Protein AF-A0AAV4K2F8-F1 (afdb_monomer_lite)

pLDDT: mean 76.05, std 12.88, range [41.62, 92.12]

Foldseek 3Di:
DVVLVVLVVVLVVLVVVVVVLLCCLVVVPPDDDDPDLLCLLVVLQVVLVVCVVVVHDRDSVSSLCNRCVVVVVSLVVLVVSLVVLVVCLVVLVVLLVLVVDPPRPDDPVNNVSSVVSNVSSVVSNVVSVVSSVVSVVVSLVSVLVNVVVVLVVVLVVVVVPDDDPVVSVVSVVCSVVVSD

Structure (mmCIF, N/CA/C/O backbone):
data_AF-A0AAV4K2F8-F1
#
_entry.id   AF-A0AAV4K2F8-F1
#
loop_
_atom_site.group_PDB
_atom_site.id
_atom_site.type_symbol
_atom_site.label_atom_id
_atom_site.label_alt_id
_atom_site.label_comp_id
_atom_site.label_asym_id
_atom_site.label_entity_id
_atom_site.label_seq_id
_atom_site.pdbx_PDB_ins_code
_atom_site.Cartn_x
_atom_site.Cartn_y
_atom_site.Cartn_z
_atom_site.occupancy
_atom_site.B_iso_or_equiv
_atom_site.auth_seq_id
_atom_site.auth_comp_id
_atom_site.auth_asym_id
_atom_site.auth_atom_id
_atom_site.pdbx_PDB_model_num
ATOM 1 N N . MET A 1 1 ? 9.518 -6.271 -31.354 1.00 49.06 1 MET A N 1
ATOM 2 C CA . MET A 1 1 ? 8.328 -5.404 -31.525 1.00 49.06 1 MET A CA 1
ATOM 3 C C . MET A 1 1 ? 7.176 -5.791 -30.592 1.00 49.06 1 MET A C 1
ATOM 5 O O . MET A 1 1 ? 6.776 -4.945 -29.809 1.00 49.06 1 MET A O 1
ATOM 9 N N . GLU A 1 2 ? 6.697 -7.042 -30.572 1.00 51.50 2 GLU A N 1
ATOM 10 C CA . GLU A 1 2 ? 5.584 -7.456 -29.684 1.00 51.50 2 GLU A CA 1
ATOM 11 C C . GLU A 1 2 ? 5.873 -7.270 -28.187 1.00 51.50 2 GLU A C 1
ATOM 13 O O . GLU A 1 2 ? 5.069 -6.675 -27.482 1.00 51.50 2 GLU A O 1
ATOM 18 N N . VAL A 1 3 ? 7.047 -7.683 -27.699 1.00 51.25 3 VAL A N 1
ATOM 19 C CA . VAL A 1 3 ? 7.414 -7.542 -26.273 1.00 51.25 3 VAL A CA 1
ATOM 20 C C . VAL A 1 3 ? 7.457 -6.075 -25.836 1.00 51.25 3 VAL A C 1
ATOM 22 O O . VAL A 1 3 ? 7.044 -5.734 -24.736 1.00 51.25 3 VAL A O 1
ATOM 25 N N . VAL A 1 4 ? 7.906 -5.188 -26.721 1.00 51.03 4 VAL A N 1
ATOM 26 C CA . VAL A 1 4 ? 8.000 -3.744 -26.473 1.00 51.03 4 VAL A CA 1
ATOM 27 C C . VAL A 1 4 ? 6.615 -3.109 -26.389 1.00 51.03 4 VAL A C 1
ATOM 29 O O . VAL A 1 4 ? 6.358 -2.322 -25.482 1.00 51.03 4 VAL A O 1
ATOM 32 N N . VAL A 1 5 ? 5.717 -3.477 -27.307 1.00 54.97 5 VAL A N 1
ATOM 33 C CA . VAL A 1 5 ? 4.324 -3.013 -27.316 1.00 54.97 5 VAL A CA 1
ATOM 34 C C . VAL A 1 5 ? 3.590 -3.529 -26.085 1.00 54.97 5 VAL A C 1
ATOM 36 O O . VAL A 1 5 ? 2.922 -2.749 -25.422 1.00 54.97 5 VAL A O 1
ATOM 39 N N . VAL A 1 6 ? 3.797 -4.791 -25.705 1.00 56.31 6 VAL A N 1
ATOM 40 C CA . VAL A 1 6 ? 3.218 -5.375 -24.488 1.00 56.31 6 VAL A CA 1
ATOM 41 C C . VAL A 1 6 ? 3.752 -4.684 -23.236 1.00 56.31 6 VAL A C 1
ATOM 43 O O . VAL A 1 6 ? 2.975 -4.357 -22.349 1.00 56.31 6 VAL A O 1
ATOM 46 N N . VAL A 1 7 ? 5.054 -4.404 -23.144 1.00 58.84 7 VAL A N 1
ATOM 47 C CA . VAL A 1 7 ? 5.619 -3.721 -21.970 1.00 58.84 7 VAL A CA 1
ATOM 48 C C . VAL A 1 7 ? 5.164 -2.265 -21.902 1.00 58.84 7 VAL A C 1
ATOM 50 O O . VAL A 1 7 ? 4.810 -1.804 -20.822 1.00 58.84 7 VAL A O 1
ATOM 53 N N . MET A 1 8 ? 5.100 -1.544 -23.024 1.00 58.75 8 MET A N 1
ATOM 54 C CA . MET A 1 8 ? 4.540 -0.191 -23.048 1.00 58.75 8 MET A CA 1
ATOM 55 C C . MET A 1 8 ? 3.046 -0.174 -22.739 1.00 58.75 8 MET A C 1
ATOM 57 O O . MET A 1 8 ? 2.625 0.662 -21.949 1.00 58.75 8 MET A O 1
ATOM 61 N N . GLU A 1 9 ? 2.245 -1.076 -23.307 1.00 61.12 9 GLU A N 1
ATOM 62 C CA . GLU A 1 9 ? 0.819 -1.177 -22.991 1.00 61.12 9 GLU A CA 1
ATOM 63 C C . GLU A 1 9 ? 0.611 -1.527 -21.526 1.00 61.12 9 GLU A C 1
ATOM 65 O O . GLU A 1 9 ? -0.184 -0.879 -20.858 1.00 61.12 9 GLU A O 1
ATOM 70 N N . VAL A 1 10 ? 1.361 -2.485 -20.983 1.00 59.41 10 VAL A N 1
ATOM 71 C CA . VAL A 1 10 ? 1.276 -2.847 -19.567 1.00 59.41 10 VAL A CA 1
ATOM 72 C C . VAL A 1 10 ? 1.707 -1.675 -18.692 1.00 59.41 10 VAL A C 1
ATOM 74 O O . VAL A 1 10 ? 1.004 -1.356 -17.740 1.00 59.41 10 VAL A O 1
ATOM 77 N N . VAL A 1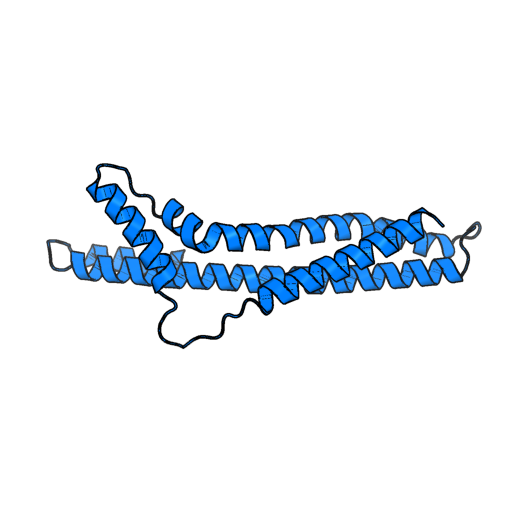 11 ? 2.799 -0.977 -19.012 1.00 62.94 11 VAL A N 1
ATOM 78 C CA . VAL A 1 11 ? 3.232 0.208 -18.256 1.00 62.94 11 VAL A CA 1
ATOM 79 C C . VAL A 1 11 ? 2.188 1.315 -18.347 1.00 62.94 11 VAL A C 1
ATOM 81 O O . VAL A 1 11 ? 1.838 1.872 -17.319 1.00 62.94 11 VAL A O 1
ATOM 84 N N . VAL A 1 12 ? 1.631 1.609 -19.521 1.00 60.19 12 VAL A N 1
ATOM 85 C CA . VAL A 1 12 ? 0.608 2.651 -19.705 1.00 60.19 12 VAL A CA 1
ATOM 86 C C . VAL A 1 12 ? -0.700 2.275 -19.011 1.00 60.19 12 VAL A C 1
ATOM 88 O O . VAL A 1 12 ? -1.262 3.104 -18.303 1.00 60.19 12 VAL A O 1
ATOM 91 N N . VAL A 1 13 ? -1.168 1.033 -19.130 1.00 61.34 13 VAL A N 1
ATOM 92 C CA . VAL A 1 13 ? -2.372 0.537 -18.447 1.00 61.34 13 VAL A CA 1
ATOM 93 C C . VAL A 1 13 ? -2.170 0.542 -16.936 1.00 61.34 13 VAL A C 1
ATOM 95 O O . VAL A 1 13 ? -3.066 0.961 -16.212 1.00 61.34 13 VAL A O 1
ATOM 98 N N . VAL A 1 14 ? -0.993 0.155 -16.441 1.00 61.22 14 VAL A N 1
ATOM 99 C CA . VAL A 1 14 ? -0.657 0.202 -15.011 1.00 61.22 14 VAL A CA 1
ATOM 100 C C . VAL A 1 14 ? -0.500 1.643 -14.533 1.00 61.22 14 VAL A C 1
ATOM 102 O O . VAL A 1 14 ? -0.984 1.963 -13.457 1.00 61.22 14 VAL A O 1
ATOM 105 N N . VAL A 1 15 ? 0.098 2.542 -15.315 1.00 62.88 15 VAL A N 1
ATOM 106 C CA . VAL A 1 15 ? 0.192 3.979 -15.011 1.00 62.88 15 VAL A CA 1
ATOM 107 C C . VAL A 1 15 ? -1.201 4.586 -14.936 1.00 62.88 15 VAL A C 1
ATOM 109 O O . VAL A 1 15 ? -1.521 5.230 -13.947 1.00 62.88 15 VAL A O 1
ATOM 112 N N . VAL A 1 16 ? -2.055 4.350 -15.931 1.00 62.09 16 VAL A N 1
ATOM 113 C CA . VAL A 1 16 ? -3.432 4.851 -15.954 1.00 62.09 16 VAL A CA 1
ATOM 114 C C . VAL A 1 16 ? -4.237 4.239 -14.813 1.00 62.09 16 VAL A C 1
ATOM 116 O O . VAL A 1 16 ? -4.917 4.972 -14.105 1.00 62.09 16 VAL A O 1
ATOM 119 N N . ALA A 1 17 ? -4.119 2.937 -14.554 1.00 63.50 17 ALA A N 1
ATOM 120 C CA . ALA A 1 17 ? -4.807 2.277 -13.449 1.00 63.50 17 ALA A CA 1
ATOM 121 C C . ALA A 1 17 ? -4.323 2.787 -12.088 1.00 63.50 17 ALA A C 1
ATOM 123 O O . ALA A 1 17 ? -5.143 3.087 -11.229 1.00 63.50 17 ALA A O 1
ATOM 124 N N . VAL A 1 18 ? -3.016 2.950 -11.884 1.00 63.84 18 VAL A N 1
ATOM 125 C CA . VAL A 1 18 ? -2.445 3.493 -10.646 1.00 63.84 18 VAL A CA 1
ATOM 126 C C . VAL A 1 18 ? -2.811 4.958 -10.502 1.00 63.84 18 VAL A C 1
ATOM 128 O O . VAL A 1 18 ? -3.226 5.339 -9.424 1.00 63.84 18 VAL A O 1
ATOM 131 N N . VAL A 1 19 ? -2.757 5.782 -11.546 1.00 65.81 19 VAL A N 1
ATOM 132 C CA . VAL A 1 19 ? -3.205 7.182 -11.490 1.00 65.81 19 VAL A CA 1
ATOM 133 C C . VAL A 1 19 ? -4.698 7.250 -11.186 1.00 65.81 19 VAL A C 1
ATOM 135 O O . VAL A 1 19 ? -5.088 8.003 -10.305 1.00 65.81 19 VAL A O 1
ATOM 138 N N . VAL A 1 20 ? -5.537 6.425 -11.815 1.00 63.97 20 VAL A N 1
ATOM 139 C CA . VAL A 1 20 ? -6.976 6.344 -11.520 1.00 63.97 20 VAL A CA 1
ATOM 140 C C . VAL A 1 20 ? -7.217 5.862 -10.092 1.00 63.97 20 VAL A C 1
ATOM 142 O O . VAL A 1 20 ? -8.078 6.413 -9.413 1.00 63.97 20 VAL A O 1
ATOM 145 N N . VAL A 1 21 ? -6.455 4.894 -9.585 1.00 63.19 21 VAL A N 1
ATOM 146 C CA . VAL A 1 21 ? -6.580 4.379 -8.212 1.00 63.19 21 VAL A CA 1
ATOM 147 C C . VAL A 1 21 ? -6.037 5.381 -7.196 1.00 63.19 21 VAL A C 1
ATOM 149 O O . VAL A 1 21 ? -6.680 5.605 -6.180 1.00 63.19 21 VAL A O 1
ATOM 152 N N . VAL A 1 22 ? -4.914 6.042 -7.463 1.00 63.03 22 VAL A N 1
ATOM 153 C CA . VAL A 1 22 ? -4.330 7.113 -6.645 1.00 63.03 22 VAL A CA 1
ATOM 154 C C . VAL A 1 22 ? -5.290 8.290 -6.605 1.00 63.03 22 VAL A C 1
ATOM 156 O O . VAL A 1 22 ? -5.631 8.743 -5.521 1.00 63.03 22 VAL A O 1
ATOM 159 N N . VAL A 1 23 ? -5.806 8.740 -7.750 1.00 60.88 23 VAL A N 1
ATOM 160 C CA . VAL A 1 23 ? -6.834 9.781 -7.834 1.00 60.88 23 VAL A CA 1
ATOM 161 C C . VAL A 1 23 ? -8.107 9.314 -7.143 1.00 60.88 23 VAL A C 1
ATOM 163 O O . VAL A 1 23 ? -8.664 10.079 -6.384 1.00 60.88 23 VAL A O 1
ATOM 166 N N . THR A 1 24 ? -8.546 8.066 -7.266 1.00 60.34 24 THR A N 1
ATOM 167 C CA . THR A 1 24 ? -9.734 7.582 -6.541 1.00 60.34 24 THR A CA 1
ATOM 168 C C . THR A 1 24 ? -9.487 7.515 -5.033 1.00 60.34 24 THR A C 1
ATOM 170 O O . THR A 1 24 ? -10.349 7.889 -4.251 1.00 60.34 24 THR A O 1
ATOM 173 N N . VAL A 1 25 ? -8.307 7.106 -4.57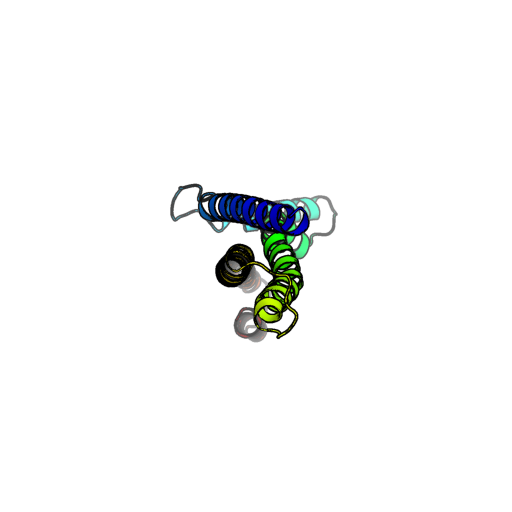5 1.00 60.12 25 VAL A N 1
ATOM 174 C CA . VAL A 1 25 ? -7.967 6.994 -3.147 1.00 60.12 25 VAL A CA 1
ATOM 175 C C . VAL A 1 25 ? -7.708 8.370 -2.518 1.00 60.12 25 VAL A C 1
ATOM 177 O O . VAL A 1 25 ? -8.095 8.605 -1.371 1.00 60.12 25 VAL A O 1
ATOM 180 N N . VAL A 1 26 ? -7.098 9.298 -3.260 1.00 57.66 26 VAL A N 1
ATOM 181 C CA . VAL A 1 26 ? -6.802 10.678 -2.838 1.00 57.66 26 VAL A CA 1
ATOM 182 C C . VAL A 1 26 ? -8.027 11.589 -3.001 1.00 57.66 26 VAL A C 1
ATOM 184 O O . VAL A 1 26 ? -8.311 12.392 -2.110 1.00 57.66 26 VAL A O 1
ATOM 187 N N . ALA A 1 27 ? -8.776 11.448 -4.098 1.00 50.47 27 ALA A N 1
ATOM 188 C CA . ALA A 1 27 ? -9.985 12.211 -4.426 1.00 50.47 27 ALA A CA 1
ATOM 189 C C . ALA A 1 27 ? -11.282 11.593 -3.883 1.00 50.47 27 ALA A C 1
ATOM 191 O O . ALA A 1 27 ? -12.278 12.310 -3.807 1.00 50.47 27 ALA A O 1
ATOM 192 N N . PHE A 1 28 ? -11.279 10.374 -3.318 1.00 50.12 28 PHE A N 1
ATOM 193 C CA . PHE A 1 28 ? -12.267 9.972 -2.298 1.00 50.12 28 PHE A CA 1
ATOM 194 C C . PHE A 1 28 ? -11.975 10.696 -0.972 1.00 50.12 28 PHE A C 1
ATOM 196 O O . PHE A 1 28 ? -11.853 10.135 0.120 1.00 50.12 28 PHE A O 1
ATOM 203 N N . ARG A 1 29 ? -11.864 12.015 -1.088 1.00 53.16 29 ARG A N 1
ATOM 204 C CA . ARG A 1 29 ? -12.066 13.000 -0.056 1.00 53.16 29 ARG A CA 1
ATOM 205 C C . ARG A 1 29 ? -13.546 13.366 -0.160 1.00 53.16 29 ARG A C 1
ATOM 207 O O . ARG A 1 29 ? -13.865 14.332 -0.849 1.00 53.16 29 ARG A O 1
ATOM 214 N N . PRO A 1 30 ? -14.473 12.661 0.520 1.00 46.31 30 PRO A N 1
ATOM 215 C CA . PRO A 1 30 ? -15.735 13.299 0.812 1.00 46.31 30 PRO A CA 1
ATOM 216 C C . PRO A 1 30 ? -15.383 14.489 1.704 1.00 46.31 30 PRO A C 1
ATOM 218 O O . PRO A 1 30 ? -14.951 14.361 2.856 1.00 46.31 30 PRO A O 1
ATOM 221 N N . ASN A 1 31 ? -15.457 15.662 1.093 1.00 53.06 31 ASN A N 1
ATOM 222 C CA . ASN A 1 31 ? -15.628 16.916 1.776 1.00 53.06 31 ASN A CA 1
ATOM 223 C C . ASN A 1 31 ? -16.828 16.754 2.718 1.00 53.06 31 ASN A C 1
ATOM 225 O O . ASN A 1 31 ? -17.944 16.603 2.238 1.00 53.06 31 ASN A O 1
ATOM 229 N N . ASN A 1 32 ? -16.588 16.686 4.031 1.00 42.69 32 ASN A N 1
ATOM 230 C CA . ASN A 1 32 ? -17.476 17.261 5.040 1.00 42.69 32 ASN A CA 1
ATOM 231 C C . ASN A 1 32 ? -16.855 17.209 6.449 1.00 42.69 32 ASN A C 1
ATOM 233 O O . ASN A 1 32 ? -16.552 16.149 6.990 1.00 42.69 32 ASN A O 1
ATOM 237 N N . ARG A 1 33 ? -16.661 18.425 6.973 1.00 45.97 33 ARG A N 1
ATOM 238 C CA . ARG A 1 33 ? -16.734 18.924 8.358 1.00 45.97 33 ARG A CA 1
ATOM 239 C C . ARG A 1 33 ? -15.935 18.226 9.476 1.00 45.97 33 ARG A C 1
ATOM 241 O O . ARG A 1 33 ? -15.975 17.029 9.730 1.00 45.97 33 ARG A O 1
ATOM 248 N N . SER A 1 34 ? -15.222 19.076 10.199 1.00 43.66 34 SER A N 1
ATOM 249 C CA . SER A 1 34 ? -14.208 18.868 11.237 1.00 43.66 34 SER A CA 1
ATOM 250 C C . SER A 1 34 ? -14.671 18.209 12.545 1.00 43.66 34 SER A C 1
ATOM 252 O O . SER A 1 34 ? -13.835 18.008 13.418 1.00 43.66 34 SER A O 1
ATOM 254 N N . HIS A 1 35 ? -15.937 17.808 12.695 1.00 41.62 35 HIS A N 1
ATOM 255 C CA . HIS A 1 35 ? -16.470 17.339 13.986 1.00 41.62 35 HIS A CA 1
ATOM 256 C C . HIS A 1 35 ? -16.873 15.852 14.044 1.00 41.62 35 HIS A C 1
ATOM 258 O O . HIS A 1 35 ? -17.354 15.401 15.077 1.00 41.62 35 HIS A O 1
ATOM 264 N N . GLU A 1 36 ? -16.634 15.051 12.994 1.00 48.56 36 GLU A N 1
ATOM 265 C CA . GLU A 1 36 ? -17.244 13.710 12.897 1.00 48.56 36 GLU A CA 1
ATOM 266 C C . GLU A 1 36 ? -16.318 12.599 12.339 1.00 48.56 36 GLU A C 1
ATOM 268 O O . GLU A 1 36 ? -16.677 11.864 11.422 1.00 48.56 36 GLU A O 1
ATOM 273 N N . LYS A 1 37 ? -15.093 12.421 12.868 1.00 48.69 37 LYS A N 1
ATOM 274 C CA . LYS A 1 37 ? -14.184 11.320 12.420 1.00 48.69 37 LYS A CA 1
ATOM 275 C C . LYS A 1 37 ? -13.917 10.196 13.428 1.00 48.69 37 LYS A C 1
ATOM 277 O O . LYS A 1 37 ? -13.340 9.176 13.059 1.00 48.69 37 LYS A O 1
ATOM 282 N N . VAL A 1 38 ? -14.494 10.301 14.622 1.00 56.31 38 VAL A N 1
ATOM 283 C CA . VAL A 1 38 ? -14.663 9.207 15.594 1.00 56.31 38 VAL A CA 1
ATOM 284 C C . VAL A 1 38 ? -15.899 8.286 15.341 1.00 56.31 38 VAL A C 1
ATOM 286 O O . VAL A 1 38 ? -15.912 7.183 15.894 1.00 56.31 38 VAL A O 1
ATOM 289 N N . PRO A 1 39 ? -16.909 8.586 14.479 1.00 65.12 39 PRO A N 1
ATOM 290 C CA . PRO A 1 39 ? -18.143 7.800 14.430 1.00 65.12 39 PRO A CA 1
ATOM 291 C C . PRO A 1 39 ? -18.004 6.466 13.688 1.00 65.12 39 PRO A C 1
ATOM 293 O O . PRO A 1 39 ? -18.758 5.555 13.994 1.00 65.12 39 PRO A O 1
ATOM 296 N N . ILE A 1 40 ? -17.064 6.284 12.747 1.00 75.00 40 ILE A N 1
ATOM 297 C CA . ILE A 1 40 ? -16.986 5.030 11.961 1.00 75.00 40 ILE A CA 1
ATOM 298 C C . ILE A 1 40 ? -16.553 3.861 12.852 1.00 75.00 40 ILE A C 1
ATOM 300 O O . ILE A 1 40 ? -17.202 2.814 12.870 1.00 75.00 40 ILE A O 1
ATOM 304 N N . PHE A 1 41 ? -15.477 4.053 13.618 1.00 81.00 41 PHE A N 1
ATOM 305 C CA . PHE A 1 41 ? -15.003 3.045 14.559 1.00 81.00 41 PHE A CA 1
ATOM 306 C C . PHE A 1 41 ? -15.989 2.861 15.720 1.00 81.00 41 PHE A C 1
ATOM 308 O O . PHE A 1 41 ? -16.343 1.727 16.032 1.00 81.00 41 PHE A O 1
ATOM 315 N N . HIS A 1 42 ? -16.523 3.949 16.291 1.00 80.94 42 HIS A N 1
ATOM 316 C CA . HIS A 1 42 ? -17.536 3.853 17.350 1.00 80.94 42 HIS A CA 1
ATOM 317 C C . HIS A 1 42 ? -18.835 3.181 16.882 1.00 80.94 42 HIS A C 1
ATOM 319 O O . HIS A 1 42 ? -19.408 2.390 17.624 1.00 80.94 42 HIS A O 1
ATOM 325 N N . SER A 1 43 ? -19.288 3.431 15.653 1.00 83.56 43 SER A N 1
ATOM 326 C CA . SER A 1 43 ? -20.456 2.770 15.055 1.00 83.56 43 SER A CA 1
ATOM 327 C C . SER A 1 43 ? -20.197 1.279 14.834 1.00 83.56 43 SER A C 1
ATOM 329 O O . SER A 1 43 ? -21.027 0.441 15.191 1.00 83.56 43 SER A O 1
ATOM 331 N N . ALA A 1 44 ? -19.016 0.918 14.318 1.00 85.75 44 ALA A N 1
ATOM 332 C CA . ALA A 1 44 ? -18.614 -0.480 14.182 1.00 85.75 44 ALA A CA 1
ATOM 333 C C . ALA A 1 44 ? -18.533 -1.191 15.544 1.00 85.75 44 ALA A C 1
ATOM 335 O O . ALA A 1 44 ? -18.991 -2.328 15.665 1.00 85.75 44 ALA A O 1
ATOM 336 N N . TRP A 1 45 ? -18.019 -0.507 16.570 1.00 87.31 45 TRP A N 1
ATOM 337 C CA . TRP A 1 45 ? -17.974 -1.000 17.944 1.00 87.31 45 TRP A CA 1
ATOM 338 C C . TRP A 1 45 ? -19.370 -1.156 18.558 1.00 87.31 45 TRP A C 1
ATOM 340 O O . TRP A 1 45 ? -19.657 -2.185 19.164 1.00 87.31 45 TRP A O 1
ATOM 350 N N . ASN A 1 46 ? -20.275 -0.197 18.351 1.00 86.19 46 ASN A N 1
ATOM 351 C CA . ASN A 1 46 ? -21.656 -0.277 18.835 1.00 86.19 46 ASN A CA 1
ATOM 352 C C . ASN A 1 46 ? -22.405 -1.474 18.234 1.00 86.19 46 ASN A C 1
ATOM 354 O O . ASN A 1 46 ? -23.060 -2.205 18.971 1.00 86.19 46 ASN A O 1
ATOM 358 N N . LYS A 1 47 ? -22.219 -1.758 16.938 1.00 85.88 47 LYS A N 1
ATOM 359 C CA . LYS A 1 47 ? -22.761 -2.977 16.309 1.00 85.88 47 LYS A CA 1
ATOM 360 C C . LYS A 1 47 ? -22.227 -4.256 16.953 1.00 85.88 47 LYS A C 1
ATOM 362 O O . LYS A 1 47 ? -22.939 -5.251 17.039 1.00 85.88 47 LYS A O 1
ATOM 367 N N . GLU A 1 48 ? -20.974 -4.259 17.396 1.00 88.62 48 GLU A N 1
ATOM 368 C CA . GLU A 1 48 ? -20.407 -5.409 18.101 1.00 88.62 48 GLU A CA 1
ATOM 369 C C . GLU A 1 48 ? -20.933 -5.499 19.552 1.00 88.62 48 GLU A C 1
ATOM 371 O O . GLU A 1 48 ? -21.177 -6.596 20.052 1.00 88.62 48 GLU A O 1
ATOM 376 N N . ARG A 1 49 ? -21.241 -4.364 20.199 1.00 85.94 49 ARG A N 1
ATOM 377 C CA . ARG A 1 49 ? -21.944 -4.326 21.497 1.00 85.94 49 ARG A CA 1
ATOM 378 C C . ARG A 1 49 ? -23.382 -4.842 21.418 1.00 85.94 49 ARG A C 1
ATOM 380 O O . ARG A 1 49 ? -23.823 -5.528 22.332 1.00 85.94 49 ARG A O 1
ATOM 387 N N . GLU A 1 50 ? -24.098 -4.573 20.331 1.00 87.38 50 GLU A N 1
ATOM 388 C CA . GLU A 1 50 ? -25.424 -5.163 20.086 1.00 87.38 50 GLU A CA 1
ATOM 389 C C . GLU A 1 50 ? -25.358 -6.681 19.872 1.00 87.38 50 GLU A C 1
ATOM 391 O O . GLU A 1 50 ? -26.303 -7.407 20.165 1.00 87.38 50 GLU A O 1
ATOM 396 N N . ARG A 1 51 ? -24.238 -7.203 19.364 1.00 86.00 51 ARG A N 1
ATOM 397 C CA . ARG A 1 51 ? -24.040 -8.655 19.270 1.00 86.00 51 ARG A CA 1
ATOM 398 C C . ARG A 1 51 ? -23.830 -9.281 20.642 1.00 86.00 51 ARG A C 1
ATOM 400 O O . ARG A 1 51 ? -24.385 -10.351 20.877 1.00 86.00 51 ARG A O 1
ATOM 407 N N . LEU A 1 52 ? -23.106 -8.599 21.533 1.00 87.12 52 LEU A N 1
ATOM 408 C CA . LEU A 1 52 ? -22.977 -9.011 22.935 1.00 87.12 52 LEU A CA 1
ATOM 409 C C . LEU A 1 52 ? -24.332 -9.084 23.634 1.00 87.12 52 LEU A C 1
ATOM 411 O O . LEU A 1 52 ? -24.601 -10.074 24.304 1.00 87.12 52 LEU A O 1
ATOM 415 N N . SER A 1 53 ? -25.207 -8.088 23.450 1.00 83.25 53 SER A N 1
ATOM 416 C CA . SER A 1 53 ? -26.539 -8.114 24.076 1.00 83.25 53 SER A CA 1
ATOM 417 C C . SER A 1 53 ? -27.434 -9.239 23.548 1.00 83.25 53 SER A C 1
ATOM 419 O O . SER A 1 53 ? -28.344 -9.672 24.245 1.00 83.25 53 SER A O 1
ATOM 421 N N . ARG A 1 54 ? -27.147 -9.766 22.352 1.00 87.94 54 ARG A N 1
ATOM 422 C CA . ARG A 1 54 ? -27.796 -10.952 21.768 1.00 87.94 54 ARG A CA 1
ATOM 423 C C . ARG A 1 54 ? -27.077 -12.270 22.104 1.00 87.94 54 ARG A C 1
ATOM 425 O O . ARG A 1 54 ? -27.279 -13.258 21.403 1.00 87.94 54 ARG A O 1
ATOM 432 N N . GLY A 1 55 ? -26.191 -12.284 23.104 1.00 82.62 55 GLY A N 1
ATOM 433 C CA . GLY A 1 55 ? -25.473 -13.482 23.559 1.00 82.62 55 GLY A CA 1
ATOM 434 C C . GLY A 1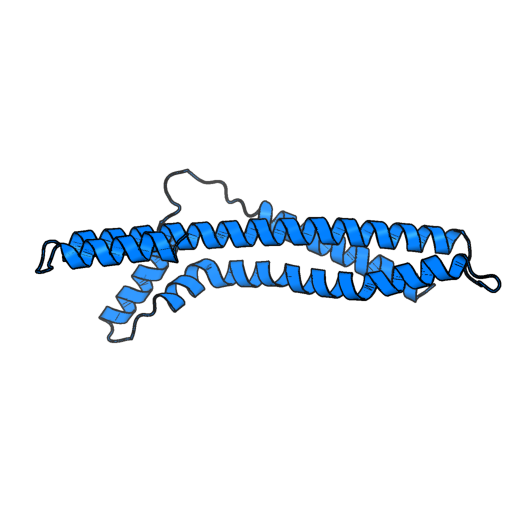 55 ? -24.336 -13.958 22.644 1.00 82.62 55 GLY A C 1
ATOM 435 O O . GLY A 1 55 ? -23.837 -15.066 22.814 1.00 82.62 55 GLY A O 1
ATOM 436 N N . LYS A 1 56 ? -23.908 -13.155 21.659 1.00 86.00 56 LYS A N 1
ATOM 437 C CA . LYS A 1 56 ? -22.791 -13.494 20.756 1.00 86.00 56 LYS A CA 1
ATOM 438 C C . LYS A 1 56 ? -21.485 -12.864 21.241 1.00 86.00 56 LYS A C 1
ATOM 440 O O . LYS A 1 56 ? -21.487 -11.785 21.822 1.00 86.00 56 LYS A O 1
ATOM 445 N N . GLN A 1 57 ? -20.347 -13.478 20.917 1.00 82.56 57 GLN A N 1
ATOM 446 C CA . GLN A 1 57 ? -19.036 -12.906 21.245 1.00 82.56 57 GLN A CA 1
ATOM 447 C C . GLN A 1 57 ? -18.734 -11.640 20.425 1.00 82.56 57 GLN A C 1
ATOM 449 O O . GLN A 1 57 ? -18.830 -11.658 19.189 1.00 82.56 57 GLN A O 1
ATOM 454 N N . ALA A 1 58 ? -18.330 -10.567 21.113 1.00 84.38 58 ALA A N 1
ATOM 455 C CA . ALA A 1 58 ? -17.761 -9.376 20.487 1.00 84.38 58 ALA A CA 1
ATOM 456 C C . ALA A 1 58 ? -16.264 -9.521 20.242 1.00 84.38 58 ALA A C 1
ATOM 458 O O . ALA A 1 58 ? -15.528 -10.000 21.099 1.00 84.38 58 ALA A O 1
ATOM 459 N N . SER A 1 59 ? -15.810 -8.998 19.107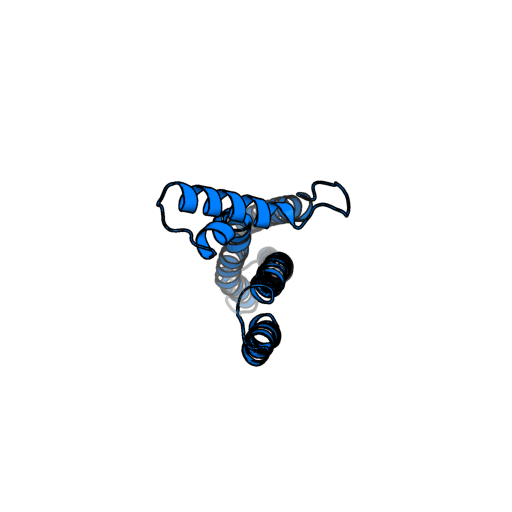 1.00 86.31 59 SER A N 1
ATOM 460 C CA . SER A 1 59 ? -14.393 -8.869 18.785 1.00 86.31 59 SER A CA 1
ATOM 461 C C . SER A 1 59 ? -14.048 -7.446 18.344 1.00 86.31 59 SER A C 1
ATOM 463 O O . SER A 1 59 ? -14.623 -6.911 17.393 1.00 86.31 59 SER A O 1
ATOM 465 N N . LEU A 1 60 ? -13.052 -6.854 19.010 1.00 85.00 60 LEU A N 1
ATOM 466 C CA . LEU A 1 60 ? -12.464 -5.566 18.635 1.00 85.00 60 LEU A CA 1
ATOM 467 C C . LEU A 1 60 ? -11.835 -5.623 17.238 1.00 85.00 60 LEU A C 1
ATOM 469 O O . LEU A 1 60 ? -12.054 -4.725 16.427 1.00 85.00 60 LEU A O 1
ATOM 473 N N . LEU A 1 61 ? -11.126 -6.715 16.931 1.00 84.38 61 LEU A N 1
ATOM 474 C CA . LEU A 1 61 ? -10.541 -6.950 15.610 1.00 84.38 61 LEU A CA 1
ATOM 475 C C . LEU A 1 61 ? -11.620 -6.957 14.529 1.00 84.38 61 LEU A C 1
ATOM 477 O O . LEU A 1 61 ? -11.455 -6.329 13.488 1.00 84.38 61 LEU A O 1
ATOM 481 N N . ARG A 1 62 ? -12.772 -7.586 14.785 1.00 86.75 62 ARG A N 1
ATOM 482 C CA . ARG A 1 62 ? -13.886 -7.585 13.830 1.00 86.75 62 ARG A CA 1
ATOM 483 C C . ARG A 1 62 ? -14.461 -6.183 13.610 1.00 86.75 62 ARG A C 1
ATOM 485 O O . ARG A 1 62 ? -14.775 -5.833 12.472 1.00 86.75 62 ARG A O 1
ATOM 492 N N . ALA A 1 63 ? -14.585 -5.374 14.664 1.00 87.06 63 ALA A N 1
ATOM 493 C CA . ALA A 1 63 ? -15.005 -3.978 14.537 1.00 87.06 63 ALA A CA 1
ATOM 494 C C . ALA A 1 63 ? -13.989 -3.156 13.720 1.00 87.06 63 ALA A C 1
ATOM 496 O O . ALA A 1 63 ? -14.384 -2.366 12.862 1.00 87.06 63 ALA A O 1
ATOM 497 N N . LEU A 1 64 ? -12.693 -3.405 13.921 1.00 86.50 64 LEU A N 1
ATOM 498 C CA . LEU A 1 64 ? -11.605 -2.763 13.191 1.00 86.50 64 LEU A CA 1
ATOM 499 C C . LEU A 1 64 ? -11.609 -3.133 11.701 1.00 86.50 64 LEU A C 1
ATOM 501 O O . LEU A 1 64 ? -11.617 -2.248 10.844 1.00 86.50 64 LEU A O 1
ATOM 505 N N . PHE A 1 65 ? -11.698 -4.428 11.390 1.00 87.38 65 PHE A N 1
ATOM 506 C CA . PHE A 1 65 ? -11.816 -4.930 10.020 1.00 87.38 65 PHE A CA 1
ATOM 507 C C . PHE A 1 65 ? -13.074 -4.405 9.327 1.00 87.38 65 PHE A C 1
ATOM 509 O O . PHE A 1 65 ? -13.025 -4.033 8.159 1.00 87.38 65 PHE A O 1
ATOM 516 N N . ARG A 1 66 ? -14.200 -4.289 10.034 1.00 84.81 66 ARG A N 1
ATOM 517 C CA . ARG A 1 66 ? -15.418 -3.691 9.473 1.00 84.81 66 ARG A CA 1
ATOM 518 C C . ARG A 1 66 ? -15.262 -2.194 9.183 1.00 84.81 66 ARG A C 1
ATOM 520 O O . ARG A 1 66 ? -15.822 -1.712 8.205 1.00 84.81 66 ARG A O 1
ATOM 527 N N . ALA A 1 67 ? -14.536 -1.460 10.024 1.00 84.44 67 ALA A N 1
ATOM 528 C CA . ALA A 1 67 ? -14.356 -0.016 9.881 1.00 84.44 67 ALA A CA 1
ATOM 529 C C . ALA A 1 67 ? -13.305 0.367 8.822 1.00 84.44 67 ALA A C 1
ATOM 531 O O . ALA A 1 67 ? -13.471 1.369 8.121 1.00 84.44 67 ALA A O 1
ATOM 532 N N . TYR A 1 68 ? -12.226 -0.412 8.707 1.00 84.75 68 TYR A N 1
ATOM 533 C CA . TYR A 1 68 ? -11.056 -0.053 7.897 1.00 84.75 68 TYR A CA 1
ATOM 534 C C . TYR A 1 68 ? -10.616 -1.131 6.901 1.00 84.75 68 TYR A C 1
ATOM 536 O O . TYR A 1 68 ? -9.847 -0.817 5.997 1.00 84.75 68 TYR A O 1
ATOM 544 N N . GLY A 1 69 ? -11.118 -2.364 7.003 1.00 83.69 69 GLY A N 1
ATOM 545 C CA . GLY A 1 69 ? -10.634 -3.513 6.233 1.00 83.69 69 GLY A CA 1
ATOM 546 C C . GLY A 1 69 ? -10.747 -3.343 4.721 1.00 83.69 69 GLY A C 1
ATOM 547 O O . GLY A 1 69 ? -9.775 -3.595 4.026 1.00 83.69 69 GLY A O 1
ATOM 548 N N . ALA A 1 70 ? -11.866 -2.827 4.202 1.00 81.00 70 ALA A N 1
ATOM 549 C CA . ALA A 1 70 ? -12.004 -2.575 2.761 1.00 81.00 70 ALA A CA 1
ATOM 550 C C . ALA A 1 70 ? -10.983 -1.542 2.247 1.00 81.00 70 ALA A C 1
ATOM 552 O O . ALA A 1 70 ? -10.395 -1.715 1.186 1.00 81.00 70 ALA A O 1
ATOM 553 N N . ARG A 1 71 ? -10.721 -0.485 3.028 1.00 81.75 71 ARG A N 1
ATOM 554 C CA . ARG A 1 71 ? -9.721 0.539 2.679 1.00 81.75 71 ARG A CA 1
ATOM 555 C C . ARG A 1 71 ? -8.302 -0.015 2.750 1.00 81.75 71 ARG A C 1
ATOM 557 O O . ARG A 1 71 ? -7.477 0.326 1.915 1.00 81.75 71 ARG A O 1
ATOM 564 N N . PHE A 1 72 ? -8.033 -0.864 3.738 1.00 83.50 72 PHE A N 1
ATOM 565 C CA . PHE A 1 72 ? -6.751 -1.541 3.883 1.00 83.50 72 PHE A CA 1
ATOM 566 C C . PHE A 1 72 ? -6.509 -2.540 2.743 1.00 83.50 72 PHE A C 1
ATOM 568 O O . PHE A 1 72 ? -5.426 -2.553 2.173 1.00 83.50 72 PHE A O 1
ATOM 575 N N . LEU A 1 73 ? -7.532 -3.302 2.346 1.00 85.19 73 LEU A N 1
ATOM 576 C CA . LEU A 1 73 ? -7.463 -4.235 1.221 1.00 85.19 73 LEU A CA 1
ATOM 577 C C . LEU A 1 73 ? -7.164 -3.508 -0.098 1.00 85.19 73 LEU A C 1
ATOM 579 O O . LEU A 1 73 ? -6.297 -3.940 -0.846 1.00 85.19 73 LEU A O 1
ATOM 583 N N . LEU A 1 74 ? -7.829 -2.374 -0.349 1.00 81.38 74 LEU A N 1
ATOM 584 C CA . LEU A 1 74 ? -7.555 -1.538 -1.523 1.00 81.38 74 LEU A CA 1
ATOM 585 C C . LEU A 1 74 ? -6.121 -0.990 -1.523 1.00 81.38 74 LEU A C 1
ATOM 587 O O . LEU A 1 74 ? -5.473 -0.979 -2.564 1.00 81.38 74 LEU A O 1
ATOM 591 N N . LEU A 1 75 ? -5.597 -0.576 -0.364 1.00 82.88 75 LEU A N 1
ATOM 592 C CA . LEU A 1 75 ? -4.190 -0.176 -0.243 1.00 82.88 75 LEU A CA 1
ATOM 593 C C . LEU A 1 75 ? -3.224 -1.348 -0.470 1.00 82.88 75 LEU A C 1
ATOM 595 O O . LEU A 1 75 ? -2.127 -1.133 -0.976 1.00 82.88 75 LEU A O 1
ATOM 599 N N . GLY A 1 76 ? -3.634 -2.577 -0.151 1.00 83.00 76 GLY A N 1
ATOM 600 C CA . GLY A 1 76 ? -2.860 -3.796 -0.396 1.00 83.00 76 GLY A CA 1
ATOM 601 C C . GLY A 1 76 ? -2.610 -4.105 -1.876 1.00 83.00 76 GLY A C 1
ATOM 602 O O . GLY A 1 76 ? -1.740 -4.914 -2.179 1.00 83.00 76 GLY A O 1
ATOM 603 N N . LEU A 1 77 ? -3.307 -3.439 -2.803 1.00 80.94 77 LEU A N 1
ATOM 604 C CA . LEU A 1 77 ? -3.042 -3.564 -4.239 1.00 80.94 77 LEU A CA 1
ATOM 605 C C . LEU A 1 77 ? -1.745 -2.856 -4.662 1.00 80.94 77 LEU A C 1
ATOM 607 O O . LEU A 1 77 ? -1.102 -3.288 -5.615 1.00 80.94 77 LEU A O 1
ATOM 611 N N . PHE A 1 78 ? -1.324 -1.806 -3.948 1.00 80.56 78 PHE A N 1
ATOM 612 C CA . PHE A 1 78 ? -0.128 -1.033 -4.304 1.00 80.56 78 PHE A CA 1
ATOM 613 C C . PHE A 1 78 ? 1.167 -1.861 -4.210 1.00 80.56 78 PHE A C 1
ATOM 615 O O . PHE A 1 78 ? 1.904 -1.882 -5.194 1.00 80.56 78 PHE A O 1
ATOM 622 N N . PRO A 1 79 ? 1.443 -2.604 -3.116 1.00 85.31 79 PRO A N 1
ATOM 623 C CA . PRO A 1 79 ? 2.615 -3.480 -3.042 1.00 85.31 79 PRO A CA 1
ATOM 624 C C . PRO A 1 79 ? 2.631 -4.601 -4.090 1.00 85.31 79 PRO A C 1
ATOM 626 O O . PRO A 1 79 ? 3.705 -5.056 -4.474 1.00 85.31 79 PRO A O 1
ATOM 629 N N . LEU A 1 80 ? 1.463 -5.055 -4.562 1.00 82.44 80 LEU A N 1
ATOM 630 C CA . LEU A 1 80 ? 1.395 -6.056 -5.630 1.00 82.44 80 LEU A CA 1
ATOM 631 C C . LEU A 1 80 ? 1.896 -5.468 -6.951 1.00 82.44 80 LEU A C 1
ATOM 633 O O . LEU A 1 80 ? 2.759 -6.057 -7.595 1.00 82.44 80 LEU A O 1
ATOM 637 N N . VAL A 1 81 ? 1.404 -4.281 -7.321 1.00 78.69 81 VAL A N 1
ATOM 638 C CA . VAL A 1 81 ? 1.866 -3.551 -8.514 1.00 78.69 81 VAL A CA 1
ATOM 639 C C . VAL A 1 81 ? 3.360 -3.232 -8.419 1.00 78.69 81 VAL A C 1
ATOM 641 O O . VAL A 1 81 ? 4.102 -3.470 -9.369 1.00 78.69 81 VAL A O 1
ATOM 644 N N . ASP A 1 82 ? 3.806 -2.754 -7.257 1.00 83.44 82 ASP A N 1
ATOM 645 C CA . ASP A 1 82 ? 5.213 -2.486 -6.942 1.00 83.44 82 ASP A CA 1
ATOM 646 C C . ASP A 1 82 ? 6.100 -3.721 -7.192 1.00 83.44 82 ASP A C 1
ATOM 648 O O . ASP A 1 82 ? 7.138 -3.625 -7.851 1.00 83.44 82 ASP A O 1
ATOM 652 N N . GLY A 1 83 ? 5.638 -4.900 -6.757 1.00 83.94 83 GLY A N 1
ATOM 653 C CA . GLY A 1 83 ? 6.301 -6.179 -6.998 1.00 83.94 83 GLY A CA 1
ATOM 654 C C . GLY A 1 83 ? 6.452 -6.511 -8.483 1.00 83.94 83 GLY A C 1
ATOM 655 O O . GLY A 1 83 ? 7.549 -6.852 -8.920 1.00 83.94 83 GLY A O 1
ATOM 656 N N . PHE A 1 84 ? 5.393 -6.360 -9.283 1.00 81.25 84 PHE A N 1
ATOM 657 C CA . PHE A 1 84 ? 5.462 -6.626 -10.726 1.00 81.25 84 PHE A CA 1
ATOM 658 C C . PHE A 1 84 ? 6.423 -5.678 -11.454 1.00 81.25 84 PHE A C 1
ATOM 660 O O . PHE A 1 84 ? 7.220 -6.126 -12.280 1.00 81.25 84 PHE A O 1
ATOM 667 N N . VAL A 1 85 ? 6.401 -4.384 -11.122 1.00 80.75 85 VAL A N 1
ATOM 668 C CA . VAL A 1 85 ? 7.304 -3.391 -11.728 1.00 80.75 85 VAL A CA 1
ATOM 669 C C . VAL A 1 85 ? 8.764 -3.705 -11.391 1.00 80.75 85 VAL A C 1
ATOM 671 O O . VAL A 1 85 ? 9.613 -3.683 -12.281 1.00 80.75 85 VAL A O 1
ATOM 674 N N . LYS A 1 86 ? 9.058 -4.070 -10.136 1.00 85.44 86 LYS A N 1
ATOM 675 C CA . LYS A 1 86 ? 10.409 -4.465 -9.701 1.00 85.44 86 LYS A CA 1
ATOM 676 C C . LYS A 1 86 ? 10.933 -5.717 -10.397 1.00 85.44 86 LYS A C 1
ATOM 678 O O . LYS A 1 86 ? 12.137 -5.822 -10.600 1.00 85.44 86 LYS A O 1
ATOM 683 N N . LEU A 1 87 ? 10.056 -6.651 -10.760 1.00 84.75 87 LEU A N 1
ATOM 684 C CA . LEU A 1 87 ? 10.440 -7.846 -11.517 1.00 84.75 87 LEU A CA 1
ATOM 685 C C . LEU A 1 87 ? 10.700 -7.537 -13.000 1.00 84.75 87 LEU A C 1
ATOM 687 O O . LEU A 1 87 ? 11.586 -8.141 -13.598 1.00 84.75 87 LEU A O 1
ATOM 691 N N . GLY A 1 88 ? 9.961 -6.592 -13.590 1.00 80.12 88 GLY A N 1
ATOM 692 C CA . GLY A 1 88 ? 10.119 -6.206 -14.998 1.00 80.12 88 GLY A CA 1
ATOM 693 C C . GLY A 1 88 ? 11.287 -5.250 -15.268 1.00 80.12 88 GLY A C 1
ATOM 694 O O . GLY A 1 88 ? 11.919 -5.325 -16.321 1.00 80.12 88 GLY A O 1
ATOM 695 N N . GLN A 1 89 ? 11.613 -4.372 -14.317 1.00 83.81 89 GLN A N 1
ATOM 696 C CA . GLN A 1 89 ? 12.647 -3.345 -14.485 1.00 83.81 89 GLN A CA 1
ATOM 697 C C . GLN A 1 89 ? 14.046 -3.901 -14.847 1.00 83.81 89 GLN A C 1
ATOM 699 O O . GLN A 1 89 ? 14.680 -3.323 -15.732 1.00 83.81 89 GLN A O 1
ATOM 704 N N . PRO A 1 90 ? 14.539 -5.016 -14.263 1.00 88.69 90 PRO A N 1
ATOM 705 C CA . PRO A 1 90 ? 15.821 -5.611 -14.645 1.00 88.69 90 PRO A CA 1
ATOM 706 C C . PRO A 1 90 ? 15.852 -6.125 -16.085 1.00 88.69 90 PRO A C 1
ATOM 708 O O . PRO A 1 90 ? 16.896 -6.054 -16.721 1.00 88.69 90 PRO A O 1
ATOM 711 N N . ILE A 1 91 ? 14.723 -6.611 -16.612 1.00 85.75 91 ILE A N 1
ATOM 712 C CA . ILE A 1 91 ? 14.630 -7.110 -17.992 1.00 85.75 91 ILE A CA 1
ATOM 713 C C . ILE A 1 91 ? 14.790 -5.941 -18.966 1.00 85.75 91 ILE A C 1
ATOM 715 O O . ILE A 1 91 ? 15.619 -6.007 -19.867 1.00 85.75 91 ILE A O 1
ATOM 719 N N . LEU A 1 92 ? 14.061 -4.845 -18.728 1.00 81.75 92 LEU A N 1
ATOM 720 C CA . LEU A 1 92 ? 14.184 -3.602 -19.499 1.00 81.75 92 LEU A CA 1
ATOM 721 C C . LEU A 1 92 ? 15.601 -3.022 -19.449 1.00 81.75 92 LEU A C 1
ATOM 723 O O . LEU A 1 92 ? 16.119 -2.534 -20.453 1.00 81.75 92 LEU A O 1
ATOM 727 N N . LEU A 1 93 ? 16.229 -3.075 -18.274 1.00 89.25 93 LEU A N 1
ATOM 728 C CA . LEU A 1 93 ? 17.601 -2.622 -18.101 1.00 89.25 93 LEU A CA 1
ATOM 729 C C . LEU A 1 93 ? 18.589 -3.527 -18.847 1.00 89.25 93 LEU A C 1
ATOM 731 O O . LEU A 1 93 ? 19.489 -3.018 -19.507 1.00 89.25 93 LEU A O 1
ATOM 735 N N . ALA A 1 94 ? 18.416 -4.847 -18.784 1.00 89.81 94 ALA A N 1
ATOM 736 C CA . ALA A 1 94 ? 19.271 -5.800 -19.483 1.00 89.81 94 ALA A CA 1
ATOM 737 C C . ALA A 1 94 ? 19.199 -5.613 -21.005 1.00 89.81 94 ALA A C 1
ATOM 739 O O . ALA A 1 94 ? 20.238 -5.552 -21.655 1.00 89.81 94 ALA A O 1
ATOM 740 N N . THR A 1 95 ? 18.000 -5.435 -21.569 1.00 85.25 95 THR A N 1
ATOM 741 C CA . THR A 1 95 ? 17.829 -5.172 -23.009 1.00 85.25 95 THR A CA 1
ATOM 742 C C . THR A 1 95 ? 18.362 -3.804 -23.423 1.00 85.25 95 THR A C 1
ATOM 744 O O . THR A 1 95 ? 18.878 -3.652 -24.525 1.00 85.25 95 THR A O 1
ATOM 747 N N . PHE A 1 96 ? 18.281 -2.799 -22.545 1.00 88.44 96 PHE A N 1
ATOM 748 C CA . PHE A 1 96 ? 18.933 -1.512 -22.783 1.00 88.44 96 PHE A CA 1
ATOM 749 C C . PHE A 1 96 ? 20.462 -1.644 -22.815 1.00 88.44 96 PHE A C 1
ATOM 751 O O . PHE A 1 96 ? 21.109 -1.062 -23.681 1.00 88.44 96 PHE A O 1
ATOM 758 N N . LEU A 1 97 ? 21.044 -2.416 -21.895 1.00 92.00 97 LEU A N 1
ATOM 759 C CA . LEU A 1 97 ? 22.490 -2.640 -21.846 1.00 92.00 97 LEU A CA 1
ATOM 760 C C . LEU A 1 97 ? 22.997 -3.470 -23.031 1.00 92.00 97 LEU A C 1
ATOM 762 O O . LEU A 1 97 ? 24.118 -3.241 -23.483 1.00 92.00 97 LEU A O 1
ATOM 766 N N . ASP A 1 98 ? 22.173 -4.373 -23.567 1.00 89.94 98 ASP A N 1
ATOM 767 C CA . ASP A 1 98 ? 22.514 -5.190 -24.735 1.00 89.94 98 ASP A CA 1
ATOM 768 C C . ASP A 1 98 ? 22.869 -4.346 -25.970 1.00 89.94 98 ASP A C 1
ATOM 770 O O . ASP A 1 98 ? 23.775 -4.707 -26.718 1.00 89.94 98 ASP A O 1
ATOM 774 N N . TYR A 1 99 ? 22.258 -3.164 -26.129 1.00 89.50 99 TYR A N 1
ATOM 775 C CA . TYR A 1 99 ? 22.591 -2.200 -27.189 1.00 89.50 99 TYR A CA 1
ATOM 776 C C . TYR A 1 99 ? 24.087 -1.848 -27.245 1.00 89.50 99 TYR A C 1
ATOM 778 O O . TYR A 1 99 ? 24.631 -1.644 -28.329 1.00 89.50 99 TYR A O 1
ATOM 786 N N . PHE A 1 100 ? 24.767 -1.807 -26.096 1.00 91.25 100 PHE A N 1
ATOM 787 C CA . PHE A 1 100 ? 26.183 -1.440 -26.004 1.00 91.25 100 PHE A CA 1
ATOM 788 C C . PHE A 1 100 ? 27.147 -2.606 -26.269 1.00 91.25 100 PHE A C 1
ATOM 790 O O . PHE A 1 100 ? 28.364 -2.426 -26.189 1.00 91.25 100 PHE A O 1
ATOM 797 N N . THR A 1 101 ? 26.641 -3.801 -26.574 1.00 92.12 101 THR A N 1
ATOM 798 C CA . THR A 1 101 ? 27.481 -4.951 -26.920 1.00 92.12 101 THR A CA 1
ATOM 799 C C . THR A 1 101 ? 27.895 -4.915 -28.395 1.00 92.12 101 THR A C 1
ATOM 801 O O . THR A 1 101 ? 27.176 -4.414 -29.255 1.00 92.12 101 THR A O 1
ATOM 804 N N . LEU A 1 102 ? 29.075 -5.465 -28.707 1.00 82.44 102 LEU A N 1
ATOM 805 C CA . LEU A 1 102 ? 29.667 -5.448 -30.057 1.00 82.44 102 LEU A CA 1
ATOM 806 C C . LEU A 1 102 ? 28.817 -6.154 -31.131 1.00 82.44 102 LEU A C 1
ATOM 808 O O . LEU A 1 102 ? 28.970 -5.855 -32.310 1.00 82.44 102 LEU A O 1
ATOM 812 N N . ASN A 1 103 ? 27.940 -7.077 -30.727 1.00 83.19 103 ASN A N 1
ATOM 813 C CA . ASN A 1 103 ? 27.097 -7.880 -31.618 1.00 83.19 103 ASN A CA 1
ATOM 814 C C . ASN A 1 103 ? 25.605 -7.538 -31.473 1.00 83.19 103 ASN A C 1
ATOM 816 O O . ASN A 1 103 ? 24.754 -8.381 -31.760 1.00 83.19 103 ASN A O 1
ATOM 820 N N . SER A 1 104 ? 25.278 -6.345 -30.971 1.00 81.38 104 SER A N 1
ATOM 821 C CA . SER A 1 104 ? 23.891 -5.986 -30.699 1.00 81.38 104 SER A CA 1
ATOM 822 C C . SER A 1 104 ? 23.080 -5.884 -31.995 1.00 81.38 104 SER A C 1
ATOM 824 O O . SER A 1 104 ? 23.499 -5.294 -32.990 1.00 81.38 104 SER A O 1
ATOM 826 N N . THR A 1 105 ? 21.887 -6.476 -31.990 1.00 83.25 105 THR A N 1
ATOM 827 C CA . THR A 1 105 ? 20.902 -6.332 -33.079 1.00 83.25 105 THR A CA 1
ATOM 828 C C . THR A 1 105 ? 19.892 -5.219 -32.796 1.00 83.25 105 THR A C 1
ATOM 830 O O . THR A 1 105 ? 18.971 -4.998 -33.579 1.00 83.25 105 THR A O 1
ATOM 833 N N . THR A 1 106 ? 20.035 -4.549 -31.651 1.00 80.94 106 THR A N 1
ATOM 834 C CA . THR A 1 106 ? 19.095 -3.558 -31.129 1.00 80.94 106 THR A CA 1
ATOM 835 C C . THR A 1 106 ? 19.304 -2.214 -31.821 1.00 80.94 106 THR A C 1
ATOM 837 O O . THR A 1 106 ? 20.402 -1.662 -31.818 1.00 80.94 106 THR A O 1
ATOM 840 N N . SER A 1 107 ? 18.241 -1.651 -32.395 1.00 86.94 107 SER A N 1
ATOM 841 C CA . SER A 1 107 ? 18.304 -0.326 -33.026 1.00 86.94 107 SER A CA 1
ATOM 842 C C . SER A 1 107 ? 18.437 0.792 -31.984 1.00 86.94 107 SER A C 1
ATOM 844 O O . SER A 1 107 ? 17.905 0.690 -30.877 1.00 86.94 107 SER A O 1
ATOM 846 N N . SER A 1 108 ? 19.062 1.921 -32.344 1.00 85.31 108 SER A N 1
ATOM 847 C CA . SER A 1 108 ? 19.151 3.100 -31.467 1.00 85.31 108 SER A CA 1
ATOM 848 C C . SER A 1 108 ? 17.774 3.588 -30.998 1.00 85.31 108 SER A C 1
ATOM 850 O O . SER A 1 108 ? 17.633 4.028 -29.859 1.00 85.31 108 SER A O 1
ATOM 852 N N . THR A 1 109 ? 16.739 3.482 -31.837 1.00 84.06 109 THR A N 1
ATOM 853 C CA . THR A 1 109 ? 15.363 3.846 -31.459 1.00 84.06 109 THR A CA 1
ATOM 854 C C . THR A 1 109 ? 14.809 2.929 -30.367 1.00 84.06 109 THR A C 1
ATOM 856 O O . THR A 1 109 ? 14.153 3.404 -29.442 1.00 84.06 109 THR A O 1
ATOM 859 N N . GLU A 1 110 ? 15.098 1.627 -30.433 1.00 80.88 110 GLU A N 1
ATOM 860 C CA . GLU A 1 110 ? 14.678 0.658 -29.415 1.00 80.88 110 GLU A CA 1
ATOM 861 C C . GLU A 1 110 ? 15.435 0.874 -28.100 1.00 80.88 110 GLU A C 1
ATOM 863 O O . GLU A 1 110 ? 14.833 0.838 -27.029 1.00 80.88 110 GLU A O 1
ATOM 868 N N . ALA A 1 111 ? 16.728 1.201 -28.164 1.00 86.56 111 ALA A N 1
ATOM 869 C CA . ALA A 1 111 ? 17.526 1.525 -26.984 1.00 86.56 111 ALA A CA 1
ATOM 870 C C . ALA A 1 111 ? 16.981 2.750 -26.225 1.00 86.56 111 ALA A C 1
ATOM 872 O O . ALA A 1 111 ? 16.809 2.695 -25.005 1.00 86.56 111 ALA A O 1
ATOM 873 N N . TRP A 1 112 ? 16.635 3.833 -26.933 1.00 83.44 112 TRP A N 1
ATOM 874 C CA . TRP A 1 112 ? 15.990 5.008 -26.328 1.00 83.44 112 TRP A CA 1
ATOM 875 C C . TRP A 1 112 ? 14.643 4.676 -25.687 1.00 83.44 112 TRP A C 1
ATOM 877 O O . TRP A 1 112 ? 14.288 5.236 -24.644 1.00 83.44 112 TRP A O 1
ATOM 887 N N . LEU A 1 113 ? 13.904 3.741 -26.277 1.00 81.06 113 LEU A N 1
ATOM 888 C CA . LEU A 1 113 ? 12.631 3.295 -25.741 1.00 81.06 113 LEU A CA 1
ATOM 889 C C . LEU A 1 113 ? 12.805 2.497 -24.444 1.00 81.06 113 LEU A C 1
ATOM 891 O O . LEU A 1 113 ? 12.120 2.781 -23.460 1.00 81.06 113 LEU A O 1
ATOM 895 N N . TYR A 1 114 ? 13.761 1.565 -24.403 1.00 81.88 114 TYR A N 1
ATOM 896 C CA . TYR A 1 114 ? 14.086 0.819 -23.186 1.00 81.88 114 TYR A CA 1
ATOM 897 C C . TYR A 1 114 ? 14.599 1.734 -22.070 1.00 81.88 114 TYR A C 1
ATOM 899 O O . TYR A 1 114 ? 14.123 1.631 -20.940 1.00 81.88 114 TYR A O 1
ATOM 907 N N . ALA A 1 115 ? 15.490 2.682 -22.383 1.00 85.75 115 ALA A N 1
ATOM 908 C CA . ALA A 1 115 ? 15.980 3.673 -21.423 1.00 85.75 115 ALA A CA 1
ATOM 909 C C . ALA A 1 115 ? 14.831 4.480 -20.801 1.00 85.75 115 ALA A C 1
ATOM 911 O O . ALA A 1 115 ? 14.735 4.614 -19.579 1.00 85.75 115 ALA A O 1
ATOM 912 N N . THR A 1 116 ? 13.919 4.966 -21.647 1.00 82.31 116 THR A N 1
ATOM 913 C CA . THR A 1 116 ? 12.724 5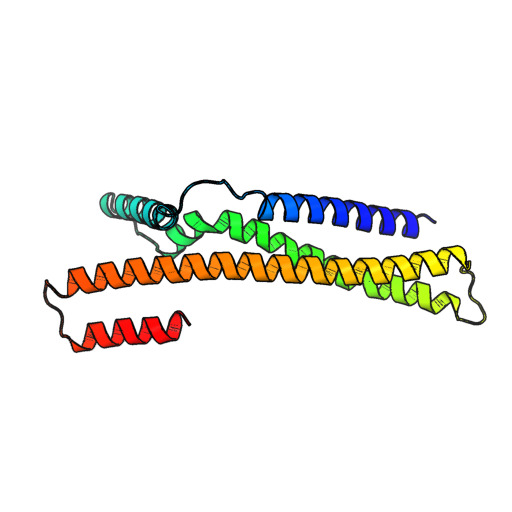.692 -21.202 1.00 82.31 116 THR A CA 1
ATOM 914 C C . THR A 1 116 ? 11.837 4.807 -20.323 1.00 82.31 116 THR A C 1
ATOM 916 O O . THR A 1 116 ? 11.383 5.248 -19.268 1.00 82.31 116 THR A O 1
ATOM 919 N N . GLY A 1 117 ? 11.647 3.538 -20.698 1.00 82.31 117 GLY A N 1
ATOM 920 C CA . GLY A 1 117 ? 10.913 2.551 -19.905 1.00 82.31 117 GLY A CA 1
ATOM 921 C C . GLY A 1 117 ? 11.495 2.356 -18.502 1.00 82.31 117 GLY A C 1
ATOM 922 O O . GLY A 1 117 ? 10.752 2.388 -17.523 1.00 82.31 117 GLY A O 1
ATOM 923 N N . VAL A 1 118 ? 12.821 2.239 -18.375 1.00 86.38 118 VAL A N 1
ATOM 924 C CA . VAL A 1 118 ? 13.504 2.102 -17.074 1.00 86.38 118 VAL A CA 1
ATOM 925 C C . VAL A 1 118 ? 13.258 3.321 -16.178 1.00 86.38 118 VAL A C 1
ATOM 927 O O . VAL A 1 118 ? 12.960 3.159 -14.990 1.00 86.38 118 VAL A O 1
ATOM 930 N N . VAL A 1 119 ? 13.344 4.535 -16.735 1.00 87.38 119 VAL A N 1
ATOM 931 C CA . VAL A 1 119 ? 13.073 5.782 -15.997 1.00 87.38 119 VAL A CA 1
ATOM 932 C C . VAL A 1 119 ? 11.611 5.848 -15.552 1.00 87.38 119 VAL A C 1
ATOM 934 O O . VAL A 1 119 ? 11.335 6.169 -14.395 1.00 87.38 119 VAL A O 1
ATOM 937 N N . LEU A 1 120 ? 10.668 5.487 -16.428 1.00 81.38 120 LEU A N 1
ATOM 938 C CA . LEU A 1 120 ? 9.244 5.445 -16.090 1.00 81.38 120 LEU A CA 1
ATOM 939 C C . LEU A 1 120 ? 8.947 4.429 -14.980 1.00 81.38 120 LEU A C 1
ATOM 941 O O . LEU A 1 120 ? 8.222 4.759 -14.042 1.00 81.38 120 LEU A O 1
ATOM 945 N N . CYS A 1 121 ? 9.543 3.234 -15.026 1.00 81.56 121 CYS A N 1
ATOM 946 C CA . CYS A 1 121 ? 9.430 2.246 -13.951 1.00 81.56 121 CYS A CA 1
ATOM 947 C C . CYS A 1 121 ? 9.926 2.804 -12.608 1.00 81.56 121 CYS A C 1
ATOM 949 O O . CYS A 1 121 ? 9.258 2.622 -11.591 1.00 81.56 121 CYS A O 1
ATOM 951 N N . ALA A 1 122 ? 11.053 3.525 -12.596 1.00 86.75 122 ALA A N 1
ATOM 952 C CA . ALA A 1 122 ? 11.598 4.127 -11.379 1.00 86.75 122 ALA A CA 1
ATOM 953 C C . ALA A 1 122 ? 10.674 5.209 -10.790 1.00 86.75 122 ALA A C 1
ATOM 955 O O . ALA A 1 122 ? 10.419 5.223 -9.583 1.00 86.75 122 ALA A O 1
ATOM 956 N N . VAL A 1 123 ? 10.123 6.085 -11.635 1.00 82.75 123 VAL A N 1
ATOM 957 C CA . VAL A 1 123 ? 9.155 7.110 -11.210 1.00 82.75 123 VAL A CA 1
ATOM 958 C C . VAL A 1 123 ? 7.878 6.460 -10.670 1.00 82.75 123 VAL A C 1
ATOM 960 O O . VAL A 1 123 ? 7.391 6.835 -9.602 1.00 82.75 123 VAL A O 1
ATOM 963 N N . MET A 1 124 ? 7.362 5.443 -11.360 1.00 78.38 124 MET A N 1
ATOM 964 C CA . MET A 1 124 ? 6.177 4.696 -10.932 1.00 78.38 124 MET A CA 1
ATOM 965 C C . MET A 1 124 ? 6.371 4.010 -9.586 1.00 78.38 124 MET A C 1
ATOM 967 O O . MET A 1 124 ? 5.474 4.050 -8.737 1.00 78.38 124 MET A O 1
ATOM 971 N N . LEU A 1 125 ? 7.549 3.426 -9.372 1.00 84.81 125 LEU A N 1
ATOM 972 C CA . LEU A 1 125 ? 7.911 2.815 -8.107 1.00 84.81 125 LEU A CA 1
ATOM 973 C C . LEU A 1 125 ? 7.874 3.846 -6.971 1.00 84.81 125 LEU A C 1
ATOM 975 O O . LEU A 1 125 ? 7.241 3.612 -5.943 1.00 84.81 125 LEU A O 1
ATOM 979 N N . ALA A 1 126 ? 8.466 5.025 -7.179 1.00 85.50 126 ALA A N 1
ATOM 980 C CA . ALA A 1 126 ? 8.476 6.093 -6.183 1.00 85.50 126 ALA A CA 1
ATOM 981 C C . ALA A 1 126 ? 7.059 6.581 -5.818 1.00 85.50 126 ALA A C 1
ATOM 983 O O . ALA A 1 126 ? 6.732 6.723 -4.636 1.00 85.50 126 ALA A O 1
ATOM 984 N N . ILE A 1 127 ? 6.195 6.799 -6.816 1.00 80.38 127 ILE A N 1
ATOM 985 C CA . ILE A 1 127 ? 4.816 7.271 -6.600 1.00 80.38 127 ILE A CA 1
ATOM 986 C C . ILE A 1 127 ? 3.983 6.224 -5.853 1.00 80.38 127 ILE A C 1
ATOM 988 O O . ILE A 1 127 ? 3.267 6.559 -4.901 1.00 80.38 127 ILE A O 1
ATOM 992 N N . THR A 1 128 ? 4.076 4.961 -6.273 1.00 79.88 128 THR A N 1
ATOM 993 C CA . THR A 1 128 ? 3.343 3.833 -5.678 1.00 79.88 128 THR A CA 1
ATOM 994 C C . THR A 1 128 ? 3.747 3.654 -4.219 1.00 79.88 128 THR A C 1
ATOM 996 O O . THR A 1 128 ? 2.881 3.608 -3.341 1.00 79.88 128 THR A O 1
ATOM 999 N N . LEU A 1 129 ? 5.055 3.663 -3.950 1.00 85.56 129 LEU A N 1
ATOM 1000 C CA . LEU A 1 129 ? 5.624 3.544 -2.614 1.00 85.56 129 LEU A CA 1
ATOM 1001 C C . LEU A 1 129 ? 5.145 4.672 -1.694 1.00 85.56 129 LEU A C 1
ATOM 1003 O O . LEU A 1 129 ? 4.615 4.414 -0.612 1.00 85.56 129 LEU A O 1
ATOM 1007 N N . HIS A 1 130 ? 5.277 5.928 -2.132 1.00 83.44 130 HIS A N 1
ATOM 1008 C CA . HIS A 1 130 ? 4.886 7.080 -1.323 1.00 83.44 130 HIS A CA 1
ATOM 1009 C C . HIS A 1 130 ? 3.375 7.103 -1.056 1.00 83.44 130 HIS A C 1
ATOM 1011 O O . HIS A 1 130 ? 2.939 7.363 0.068 1.00 83.44 130 HIS A O 1
ATOM 1017 N N . THR A 1 131 ? 2.559 6.778 -2.062 1.00 81.44 131 THR A N 1
ATOM 1018 C CA . THR A 1 131 ? 1.099 6.742 -1.905 1.00 81.44 131 THR A CA 1
ATOM 1019 C C . THR A 1 131 ? 0.662 5.636 -0.951 1.00 81.44 131 THR A C 1
ATOM 1021 O O . THR A 1 131 ? -0.179 5.875 -0.079 1.00 81.44 131 THR A O 1
ATOM 1024 N N . TYR A 1 132 ? 1.265 4.452 -1.069 1.00 85.38 132 TYR A N 1
ATOM 1025 C CA . TYR A 1 132 ? 1.025 3.338 -0.160 1.00 85.38 132 TYR A CA 1
ATOM 1026 C C . TYR A 1 132 ? 1.383 3.706 1.280 1.00 85.38 132 TYR A C 1
ATOM 1028 O O . TYR A 1 132 ? 0.523 3.613 2.159 1.00 85.38 132 TYR A O 1
ATOM 1036 N N . TYR A 1 133 ? 2.606 4.190 1.528 1.00 86.81 133 TYR A N 1
ATOM 1037 C CA . TYR A 1 133 ? 3.038 4.558 2.877 1.00 86.81 133 TYR A CA 1
ATOM 1038 C C . TYR A 1 133 ? 2.164 5.650 3.474 1.00 86.81 133 TYR A C 1
ATOM 1040 O O . TYR A 1 133 ? 1.735 5.533 4.625 1.00 86.81 133 TYR A O 1
ATOM 1048 N N . PHE A 1 134 ? 1.842 6.687 2.699 1.00 85.50 134 PHE A N 1
ATOM 1049 C CA . PHE A 1 134 ? 0.980 7.762 3.167 1.00 85.50 134 PHE A CA 1
ATOM 1050 C C . PHE A 1 134 ? -0.426 7.246 3.505 1.00 85.50 134 PHE A C 1
ATOM 1052 O O . PHE A 1 134 ? -0.954 7.529 4.583 1.00 85.50 134 PHE A O 1
ATOM 1059 N N . GLY A 1 135 ? -1.030 6.442 2.626 1.00 84.81 135 GLY A N 1
ATOM 1060 C CA . GLY A 1 135 ? -2.346 5.842 2.844 1.00 84.81 135 GLY A CA 1
ATOM 1061 C C . GLY A 1 135 ? -2.386 4.917 4.063 1.00 84.81 135 GLY A C 1
ATOM 1062 O O . GLY A 1 135 ? -3.260 5.064 4.923 1.00 84.81 135 GLY A O 1
ATOM 1063 N N . ALA A 1 136 ? -1.413 4.011 4.176 1.00 86.88 136 ALA A N 1
ATOM 1064 C CA . ALA A 1 136 ? -1.287 3.072 5.287 1.00 86.88 136 ALA A CA 1
ATOM 1065 C C . ALA A 1 136 ? -1.088 3.806 6.620 1.00 86.88 136 ALA A C 1
ATOM 1067 O O . ALA A 1 136 ? -1.827 3.560 7.576 1.00 86.88 136 ALA A O 1
ATOM 1068 N N . SER A 1 137 ? -0.188 4.794 6.653 1.00 86.00 137 SER A N 1
ATOM 1069 C CA . SER A 1 137 ? 0.060 5.635 7.832 1.00 86.00 137 SER A CA 1
ATOM 1070 C C . SER A 1 137 ? -1.204 6.371 8.271 1.00 86.00 137 SER A C 1
ATOM 1072 O O . SER A 1 137 ? -1.529 6.425 9.454 1.00 86.00 137 SER A O 1
ATOM 1074 N N . ARG A 1 138 ? -1.989 6.892 7.320 1.00 85.00 138 ARG A N 1
ATOM 1075 C CA . ARG A 1 138 ? -3.252 7.590 7.607 1.00 85.00 138 ARG A CA 1
ATOM 1076 C C . ARG A 1 138 ? -4.314 6.670 8.202 1.00 85.00 138 ARG A C 1
ATOM 1078 O O . ARG A 1 138 ? -5.075 7.120 9.061 1.00 85.00 138 ARG A O 1
ATOM 1085 N N . ILE A 1 139 ? -4.399 5.415 7.760 1.00 85.12 139 ILE A N 1
ATOM 1086 C CA . ILE A 1 139 ? -5.297 4.427 8.376 1.00 85.12 139 ILE A CA 1
ATOM 1087 C C . ILE A 1 139 ? -4.790 4.053 9.767 1.00 85.12 139 ILE A C 1
ATOM 1089 O O . ILE A 1 139 ? -5.575 4.121 10.713 1.00 85.12 139 ILE A O 1
ATOM 1093 N N . GLY A 1 140 ? -3.497 3.749 9.909 1.00 86.69 140 GLY A N 1
ATOM 1094 C CA . GLY A 1 140 ? -2.873 3.431 11.195 1.00 86.69 140 GLY A CA 1
ATOM 1095 C C . GLY A 1 140 ? -3.131 4.515 12.240 1.00 86.69 140 GLY A C 1
ATOM 1096 O O . GLY A 1 140 ? -3.618 4.228 13.328 1.00 86.69 140 GLY A O 1
ATOM 1097 N N . MET A 1 141 ? -2.965 5.784 11.866 1.00 85.81 141 MET A N 1
ATOM 1098 C CA . MET A 1 141 ? -3.219 6.927 12.747 1.00 85.81 141 MET A CA 1
ATOM 1099 C C . MET A 1 141 ? -4.692 7.028 13.185 1.00 85.81 141 MET A C 1
ATOM 1101 O O . MET A 1 141 ? -4.984 7.362 14.330 1.00 85.81 141 MET A O 1
ATOM 1105 N N . ARG A 1 142 ? -5.649 6.700 12.304 1.00 83.38 142 ARG A N 1
ATOM 1106 C CA . ARG A 1 142 ? -7.080 6.670 12.667 1.00 83.38 142 ARG A CA 1
ATOM 1107 C C . ARG A 1 142 ? -7.402 5.534 13.633 1.00 83.38 142 ARG A C 1
ATOM 1109 O O . ARG A 1 142 ? -8.214 5.729 14.533 1.00 83.38 142 ARG A O 1
ATOM 1116 N N . ILE A 1 143 ? -6.780 4.373 13.437 1.00 85.81 143 ILE A N 1
ATOM 1117 C CA . ILE A 1 143 ? -6.907 3.219 14.331 1.00 85.81 143 ILE A CA 1
ATOM 1118 C C . ILE A 1 143 ? -6.345 3.574 15.710 1.00 85.81 143 ILE A C 1
ATOM 1120 O O . ILE A 1 143 ? -7.056 3.430 16.701 1.00 85.81 143 ILE A O 1
ATOM 1124 N N . ARG A 1 144 ? -5.128 4.132 15.746 1.00 85.50 144 ARG A N 1
ATOM 1125 C CA . ARG A 1 144 ? -4.436 4.632 16.942 1.00 85.50 144 ARG A CA 1
ATOM 1126 C C . ARG A 1 144 ? -5.351 5.537 17.773 1.00 85.50 144 ARG A C 1
ATOM 1128 O O . ARG A 1 144 ? -5.681 5.221 18.911 1.00 85.50 144 ARG A O 1
ATOM 1135 N N . VAL A 1 145 ? -5.859 6.611 17.162 1.00 84.56 145 VAL A N 1
ATOM 1136 C CA . VAL A 1 145 ? -6.751 7.580 17.824 1.00 84.56 145 VAL A CA 1
ATOM 1137 C C . VAL A 1 145 ? -8.057 6.933 18.306 1.00 84.56 145 VAL A C 1
ATOM 1139 O O . VAL A 1 145 ? -8.509 7.212 19.418 1.00 84.56 145 VAL A O 1
ATOM 1142 N N . GLY A 1 146 ? -8.666 6.057 17.500 1.00 83.69 146 GLY A N 1
ATOM 1143 C CA . GLY A 1 146 ? -9.908 5.370 17.865 1.00 83.69 146 GLY A CA 1
ATOM 1144 C C . GLY A 1 146 ? -9.747 4.431 19.064 1.00 83.69 146 GLY A C 1
ATOM 1145 O O . GLY A 1 146 ? -10.587 4.433 19.965 1.00 83.69 146 GLY A O 1
ATOM 1146 N N . LEU A 1 147 ? -8.654 3.666 19.103 1.00 84.50 147 LEU A N 1
ATOM 1147 C CA . LEU A 1 147 ? -8.336 2.760 20.207 1.00 84.50 147 LEU A CA 1
ATOM 1148 C C . LEU A 1 147 ? -8.033 3.527 21.497 1.00 84.50 147 LEU A C 1
ATOM 1150 O O . LEU A 1 147 ? -8.613 3.200 22.533 1.00 84.50 147 LEU A O 1
ATOM 1154 N N . CYS A 1 148 ? -7.222 4.588 21.430 1.00 83.94 148 CYS A N 1
ATOM 1155 C CA . CYS A 1 148 ? -6.942 5.447 22.583 1.00 83.94 148 CYS A CA 1
ATOM 1156 C C . CYS A 1 148 ? -8.218 6.042 23.178 1.00 83.94 148 CYS A C 1
ATOM 1158 O O . CYS A 1 148 ? -8.423 5.974 24.387 1.00 83.94 148 CYS A O 1
ATOM 1160 N N . SER A 1 149 ? -9.108 6.580 22.335 1.00 84.38 149 SER A N 1
ATOM 1161 C CA . SER A 1 149 ? -10.380 7.157 22.783 1.00 84.38 149 SER A CA 1
ATOM 1162 C C . SER A 1 149 ? -11.267 6.120 23.485 1.00 84.38 149 SER A C 1
ATOM 1164 O O . SER A 1 149 ? -11.826 6.389 24.552 1.00 84.38 149 SER A O 1
ATOM 1166 N N . LEU A 1 150 ? -11.353 4.907 22.928 1.00 82.88 150 LEU A N 1
ATOM 1167 C CA . LEU A 1 150 ? -12.151 3.817 23.487 1.00 82.88 150 LEU A CA 1
ATOM 1168 C C . LEU A 1 150 ? -11.590 3.307 24.820 1.00 82.88 150 LEU A C 1
ATOM 1170 O O . LEU A 1 150 ? -12.355 3.102 25.766 1.00 82.88 150 LEU A O 1
ATOM 1174 N N . MET A 1 151 ? -10.272 3.128 24.906 1.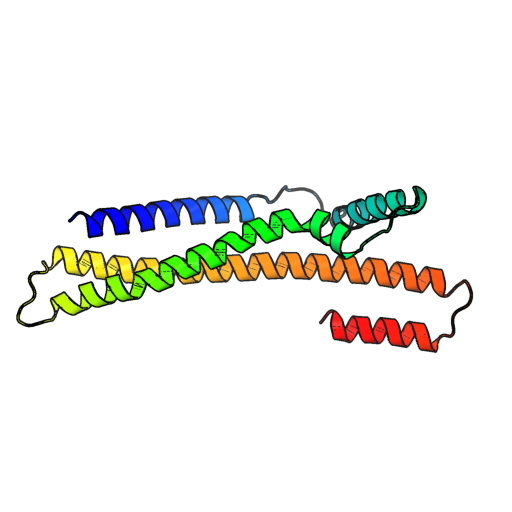00 83.06 151 MET A N 1
ATOM 1175 C CA . MET A 1 151 ? -9.595 2.718 26.136 1.00 83.06 151 MET A CA 1
ATOM 1176 C C . MET A 1 151 ? -9.725 3.787 27.220 1.00 83.06 151 MET A C 1
ATOM 1178 O O . MET A 1 151 ? -10.173 3.471 28.318 1.00 83.06 151 MET A O 1
ATOM 1182 N N . TYR A 1 152 ? -9.444 5.053 26.900 1.00 81.50 152 TYR A N 1
ATOM 1183 C CA . TYR A 1 152 ? -9.568 6.167 27.841 1.00 81.50 152 TYR A CA 1
ATOM 1184 C C . TYR A 1 152 ? -10.994 6.281 28.403 1.00 81.50 152 TYR A C 1
ATOM 1186 O O . TYR A 1 152 ? -11.194 6.317 29.618 1.00 81.50 152 TYR A O 1
ATOM 1194 N N . GLY A 1 153 ? -12.012 6.215 27.535 1.00 82.00 153 GLY A N 1
ATOM 1195 C CA . GLY A 1 153 ? -13.413 6.216 27.963 1.00 82.00 153 GLY A CA 1
ATOM 1196 C C . GLY A 1 153 ? -13.795 5.009 28.832 1.00 82.00 153 GLY A C 1
ATOM 1197 O O . GLY A 1 153 ? -14.667 5.118 29.699 1.00 82.00 153 GLY A O 1
ATOM 1198 N N . LYS A 1 154 ? -13.153 3.850 28.636 1.00 79.44 154 LYS A N 1
ATOM 1199 C CA . LYS A 1 154 ? -13.357 2.662 29.476 1.00 79.44 154 LYS A CA 1
ATOM 1200 C C . LYS A 1 154 ? -12.667 2.802 30.834 1.00 79.44 154 LYS A C 1
ATOM 1202 O O . LYS A 1 154 ? -13.306 2.485 31.837 1.00 79.44 154 LYS A O 1
ATOM 1207 N N . CYS A 1 155 ? -11.437 3.313 30.872 1.00 80.12 155 CYS A N 1
ATOM 1208 C CA . CYS A 1 155 ? -10.693 3.595 32.102 1.00 80.12 155 CYS A CA 1
ATOM 1209 C C . CYS A 1 155 ? -11.471 4.553 33.012 1.00 80.12 155 CYS A C 1
ATOM 1211 O O . CYS A 1 155 ? -11.706 4.225 34.173 1.00 80.12 155 CYS A O 1
ATOM 1213 N N . LEU A 1 156 ? -11.983 5.664 32.468 1.00 79.25 156 LEU A N 1
ATOM 1214 C CA . LEU A 1 156 ? -12.779 6.631 33.236 1.00 79.25 156 LEU A CA 1
ATOM 1215 C C . LEU A 1 156 ? -14.047 6.019 33.855 1.00 79.25 156 LEU A C 1
ATOM 1217 O O . LEU A 1 156 ? -14.431 6.365 34.968 1.00 79.25 156 LEU A O 1
ATOM 1221 N N . ARG A 1 157 ? -14.707 5.083 33.159 1.00 76.81 157 ARG A N 1
ATOM 1222 C CA . ARG A 1 157 ? -15.927 4.417 33.656 1.00 76.81 157 ARG A CA 1
ATOM 1223 C C . ARG A 1 157 ? -15.656 3.321 34.686 1.00 76.81 157 ARG A C 1
ATOM 1225 O O . ARG A 1 157 ? -16.542 3.027 35.484 1.00 76.81 157 ARG A O 1
ATOM 1232 N N . LEU A 1 158 ? -14.486 2.683 34.632 1.00 69.00 158 LEU A N 1
ATOM 1233 C CA . LEU A 1 158 ? -14.068 1.653 35.589 1.00 69.00 158 LEU A CA 1
ATOM 1234 C C . LEU A 1 158 ? -13.553 2.263 36.897 1.00 69.00 158 LEU A C 1
ATOM 1236 O O . LEU A 1 158 ? -13.820 1.700 37.957 1.00 69.00 158 LEU A O 1
ATOM 1240 N N . ASN A 1 159 ? -12.901 3.430 36.826 1.00 61.88 159 ASN A N 1
ATOM 1241 C CA . ASN A 1 159 ? -12.372 4.147 37.990 1.00 61.88 159 ASN A CA 1
ATOM 1242 C C . ASN A 1 159 ? -13.445 4.424 39.061 1.00 61.88 159 ASN A C 1
ATOM 1244 O O . ASN A 1 159 ? -13.178 4.332 40.250 1.00 61.88 159 ASN A O 1
ATOM 1248 N N . ASN A 1 160 ? -14.696 4.661 38.650 1.00 58.12 160 ASN A N 1
ATOM 1249 C CA . ASN A 1 160 ? -15.803 4.915 39.578 1.00 58.12 160 ASN A CA 1
ATOM 1250 C C . ASN A 1 160 ? -16.391 3.663 40.256 1.00 58.12 160 ASN A C 1
ATOM 1252 O O . ASN A 1 160 ? -17.259 3.827 41.109 1.00 58.12 160 ASN A O 1
ATOM 1256 N N . LYS A 1 161 ? -16.027 2.430 39.854 1.00 55.06 161 LYS A N 1
ATOM 1257 C CA . LYS A 1 161 ? -16.768 1.226 40.284 1.00 55.06 161 LYS A CA 1
ATOM 1258 C C . LYS A 1 161 ? -16.035 0.206 41.158 1.00 55.06 161 LYS A C 1
ATOM 1260 O O . LYS A 1 161 ? -16.778 -0.478 41.845 1.00 55.06 161 LYS A O 1
ATOM 1265 N N . SER A 1 162 ? -14.694 0.107 41.185 1.00 51.28 162 SER A N 1
ATOM 1266 C CA . SER A 1 162 ? -13.924 -0.719 42.166 1.00 51.28 162 SER A CA 1
ATOM 1267 C C . SER A 1 162 ? -12.450 -0.984 41.760 1.00 51.28 162 SER A C 1
ATOM 1269 O O . SER A 1 162 ? -12.035 -2.144 41.732 1.00 51.28 162 SER A O 1
ATOM 1271 N N . PHE A 1 163 ? -11.638 0.007 41.370 1.00 54.94 163 PHE A N 1
ATOM 1272 C CA . PHE A 1 163 ? -10.313 -0.284 40.781 1.00 54.94 163 PHE A CA 1
ATOM 1273 C C . PHE A 1 163 ? -9.158 0.504 41.431 1.00 54.94 163 PHE A C 1
ATOM 1275 O O . PHE A 1 163 ? -9.215 1.724 41.506 1.00 54.94 163 PHE A O 1
ATOM 1282 N N . ASN A 1 164 ? -8.111 -0.206 41.884 1.00 58.72 164 ASN A N 1
ATOM 1283 C CA . ASN A 1 164 ? -6.883 0.358 42.469 1.00 58.72 164 ASN A CA 1
ATOM 1284 C C . ASN A 1 164 ? -6.165 1.282 41.467 1.00 58.72 164 ASN A C 1
ATOM 1286 O O . ASN A 1 164 ? -5.880 0.853 40.344 1.00 58.72 164 ASN A O 1
ATOM 1290 N N . GLU A 1 165 ? -5.805 2.498 41.886 1.00 61.16 165 GLU A N 1
ATOM 1291 C CA . GLU A 1 165 ? -5.143 3.540 41.073 1.00 61.16 165 GLU A CA 1
ATOM 1292 C C . GLU A 1 165 ? -3.931 3.032 40.261 1.00 61.16 165 GLU A C 1
ATOM 1294 O O . GLU A 1 165 ? -3.725 3.445 39.117 1.00 61.16 165 GLU A O 1
ATOM 1299 N N . SER A 1 166 ? -3.184 2.051 40.784 1.00 60.72 166 SER A N 1
ATOM 1300 C CA . SER A 1 166 ? -2.013 1.445 40.127 1.00 60.72 166 SER A CA 1
ATOM 1301 C C . SER A 1 166 ? -2.320 0.768 38.782 1.00 60.72 166 SER A C 1
ATOM 1303 O O . SER A 1 166 ? -1.471 0.724 37.894 1.00 60.72 166 SER A O 1
ATOM 1305 N N . SER A 1 167 ? -3.536 0.254 38.598 1.00 69.00 167 SER A N 1
ATOM 1306 C CA . SER A 1 167 ? -3.928 -0.482 37.387 1.00 69.00 167 SER A CA 1
ATOM 1307 C C . SER A 1 167 ? -4.294 0.436 36.213 1.00 69.00 167 SER A C 1
ATOM 1309 O O . SER A 1 167 ? -4.041 0.098 35.057 1.00 69.00 167 SER A O 1
ATOM 1311 N N . VAL A 1 168 ? -4.824 1.636 36.484 1.00 70.44 168 VAL A N 1
ATOM 1312 C CA . VAL A 1 168 ? -5.085 2.648 35.445 1.00 70.44 168 VAL A CA 1
ATOM 1313 C C . VAL A 1 168 ? -3.764 3.191 34.906 1.00 70.44 168 VAL A C 1
ATOM 1315 O O . VAL A 1 168 ? -3.605 3.297 33.690 1.00 70.44 168 VAL A O 1
ATOM 1318 N N . GLY A 1 169 ? -2.794 3.446 35.791 1.00 73.44 169 GLY A N 1
ATOM 1319 C CA . GLY A 1 169 ? -1.436 3.837 35.408 1.00 73.44 169 GLY A CA 1
ATOM 1320 C C . GLY A 1 169 ? -0.761 2.807 34.497 1.00 73.44 169 GLY A C 1
ATOM 1321 O O . GLY A 1 169 ? -0.192 3.180 33.475 1.00 73.44 169 GLY A O 1
ATOM 1322 N N . GLN A 1 170 ? -0.905 1.509 34.790 1.00 77.94 170 GLN A N 1
ATOM 1323 C CA . GLN A 1 170 ? -0.395 0.429 33.931 1.00 77.94 170 GLN A CA 1
ATOM 1324 C C . GLN A 1 170 ? -1.061 0.397 32.547 1.00 77.94 170 GLN A C 1
ATOM 1326 O O . GLN A 1 170 ? -0.369 0.226 31.546 1.00 77.94 170 GLN A O 1
ATOM 1331 N N . ILE A 1 171 ? -2.380 0.603 32.464 1.00 76.31 171 ILE A N 1
ATOM 1332 C CA . ILE A 1 171 ? -3.111 0.629 31.184 1.00 76.31 171 ILE A CA 1
ATOM 1333 C C . ILE A 1 171 ? -2.711 1.844 30.338 1.00 76.31 171 ILE A C 1
ATOM 1335 O O . ILE A 1 171 ? -2.560 1.727 29.122 1.00 76.31 171 ILE A O 1
ATOM 1339 N N . VAL A 1 172 ? -2.530 3.010 30.962 1.00 74.25 172 VAL A N 1
ATOM 1340 C CA . VAL A 1 172 ? -2.060 4.219 30.270 1.00 74.25 172 VAL A CA 1
ATOM 1341 C C . VAL A 1 172 ? -0.604 4.062 29.834 1.00 74.25 172 VAL A C 1
ATOM 1343 O O . VAL A 1 172 ? -0.264 4.464 28.727 1.00 74.25 172 VAL A O 1
ATOM 1346 N N . ASN A 1 173 ? 0.243 3.431 30.649 1.00 82.12 173 ASN A N 1
ATOM 1347 C CA . ASN A 1 173 ? 1.632 3.156 30.290 1.00 82.12 173 ASN A CA 1
ATOM 1348 C C . ASN A 1 173 ? 1.742 2.187 29.102 1.00 82.12 173 ASN A C 1
ATOM 1350 O O . ASN A 1 173 ? 2.483 2.461 28.163 1.00 82.12 173 ASN A O 1
ATOM 1354 N N . LEU A 1 174 ? 0.954 1.103 29.103 1.00 80.69 174 LEU A N 1
ATOM 1355 C CA . LEU A 1 174 ? 0.824 0.204 27.951 1.00 80.69 174 LEU A CA 1
ATOM 1356 C C . LEU A 1 174 ? 0.355 0.970 26.715 1.00 80.69 174 LEU A C 1
ATOM 1358 O O . LEU A 1 174 ? 0.979 0.882 25.670 1.00 80.69 174 LEU A O 1
ATOM 1362 N N . MET A 1 175 ? -0.675 1.812 26.846 1.00 77.12 175 MET A N 1
ATOM 1363 C CA . MET A 1 175 ? -1.128 2.647 25.736 1.00 77.12 175 MET A CA 1
ATOM 1364 C C . MET A 1 175 ? 0.004 3.526 25.198 1.00 77.12 175 MET A C 1
ATOM 1366 O O . MET A 1 175 ? 0.239 3.523 24.004 1.00 77.12 175 MET A O 1
ATOM 1370 N N . SER A 1 176 ? 0.739 4.247 26.038 1.00 75.06 176 SER A N 1
ATOM 1371 C CA . SER A 1 176 ? 1.838 5.105 25.578 1.00 75.06 176 SER A CA 1
ATOM 1372 C C . SER A 1 176 ? 2.956 4.328 24.871 1.00 75.06 176 SER A C 1
ATOM 1374 O O . SER A 1 176 ? 3.575 4.865 23.953 1.00 75.06 176 SER A O 1
ATOM 1376 N N . ASN A 1 177 ? 3.195 3.073 25.256 1.00 80.88 177 ASN A N 1
ATOM 1377 C CA . ASN A 1 177 ? 4.251 2.241 24.684 1.00 80.88 177 ASN A CA 1
ATOM 1378 C C . ASN A 1 177 ? 3.802 1.507 23.402 1.00 80.88 177 ASN A C 1
ATOM 1380 O O . ASN A 1 177 ? 4.493 1.554 22.392 1.00 80.88 177 ASN A O 1
ATOM 1384 N N . ASP A 1 178 ? 2.608 0.909 23.400 1.00 77.00 178 ASP A N 1
ATOM 1385 C CA . ASP A 1 178 ? 2.085 0.073 22.304 1.00 77.00 178 ASP A CA 1
ATOM 1386 C C . ASP A 1 178 ? 1.463 0.871 21.149 1.00 77.00 178 ASP A C 1
ATOM 1388 O O . ASP A 1 178 ? 1.289 0.373 20.038 1.00 77.00 178 ASP A O 1
ATOM 1392 N N . VAL A 1 179 ? 1.053 2.109 21.414 1.00 60.94 179 VAL A N 1
ATOM 1393 C CA . VAL A 1 179 ? 0.370 2.966 20.438 1.00 60.94 179 VAL A CA 1
ATOM 1394 C C . VAL A 1 179 ? 1.378 3.820 19.656 1.00 60.94 179 VAL A C 1
ATOM 1396 O O . VAL A 1 179 ? 0.978 4.413 18.654 1.00 60.94 179 VAL A O 1
ATOM 1399 N N . SER A 1 180 ? 2.642 3.894 20.101 1.00 54.03 180 SER A N 1
ATOM 1400 C CA . SER A 1 180 ? 3.709 4.751 19.554 1.00 54.03 180 SER A CA 1
ATOM 1401 C C . SER A 1 180 ? 4.112 4.448 18.118 1.00 54.03 180 SER A C 1
ATOM 1403 O O . SER A 1 180 ? 4.224 3.269 17.737 1.00 54.03 180 SER A O 1
#

Organism: NCBI:txid1093978

InterPro domains:
  IPR011527 ABC transporter type 1, transmembrane domain [PF00664] (73-180)
  IPR011527 ABC transporter type 1, transmembrane domain [PS50929] (73-180)
  IPR036640 ABC transporter type 1, transmembrane domain superfamily [G3DSA:1.20.1560.10] (41-180)
  IPR036640 ABC transporter type 1, transmembrane domain superfamily [SSF90123] (61-179)
  IPR050173 ATP-binding cassette transporter C-like [PTHR24223] (29-179)

Radius of gyration: 25.0 Å; chains: 1; bounding box: 58×32×76 Å

Sequence (180 aa):
MEVVVVVMEVVVVVVVAVVVVVVTVVAFRPNNRSHEKVPIFHSAWNKERERLSRGKQASLLRALFRAYGARFLLLGLFPLVDGFVKLGQPILLATFLDYFTLNSTTSSTEAWLYATGVVLCAVMLAITLHTYYFGASRIGMRIRVGLCSLMYGKCLRLNNKSFNESSVGQIVNLMSNDVS

Secondary structure (DSSP, 8-state):
-HHHHHHHHHHHHHHHHHHHHHHHHHH------TT-SSHHHHHHHHHHHHHHHTTPPP-HHHHHHHHHHHHHHHHTHHHHHHHHHHHHHHHHHHHHHHTTSTT----HHHHHHHHHHHHHHHHHHHHHHHHHHHHHHHHHHHHHHHHHHHHHHHHHHHHTTS--HHHHHHHHHHHHHH--